Protein AF-A0A2T1DWL9-F1 (afdb_monomer)

Solvent-accessible surface area (backbone atoms only — not comparable to full-atom values): 4451 Å² total; per-residue (Å²): 132,87,80,77,88,75,91,79,67,72,90,78,58,84,62,52,27,31,32,28,37,59,58,95,94,45,64,44,83,72,46,76,30,44,58,72,61,42,50,53,49,38,70,78,35,83,58,45,46,80,42,57,78,86,78,70,60,84,79,57,77,84,73,78,91,77,129

pLDDT: mean 70.88, std 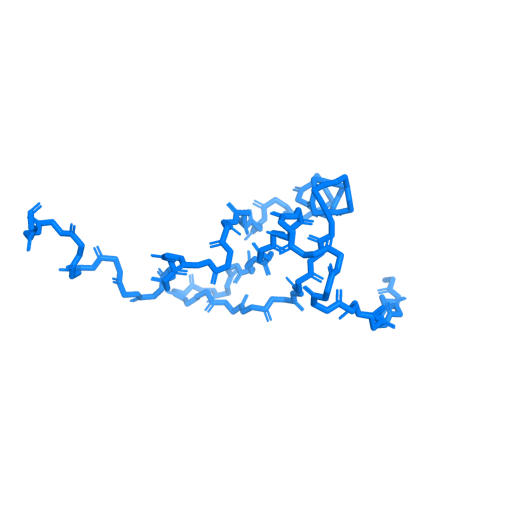16.72, range [37.28, 88.25]

Radius of gyration: 12.9 Å; Cα contacts (8 Å, |Δi|>4): 75; chains: 1; bounding box: 22×42×29 Å

Mean predicted aligned error: 10.6 Å

Sequence (67 aa):
MQHKPIAITPRDGFDLLAVWEKDGKRWYLLQLARPQSAIALAQENPHTRLVFPTSIDPNCLSKQSRQ

Secondary structure (DSSP, 8-state):
---PPPP--GGGTTS-EEEEEEETTEEEEEEEE-HHHHHHHHHH-TTEEEE-TTT--TT-TTSSS--

Structure (mmCIF, N/CA/C/O backbone):
data_AF-A0A2T1DWL9-F1
#
_entry.id   AF-A0A2T1DWL9-F1
#
loop_
_atom_site.group_PDB
_atom_site.id
_atom_site.type_symbol
_atom_site.label_atom_id
_atom_site.label_alt_id
_atom_site.label_comp_id
_atom_site.label_asym_id
_atom_site.label_entity_id
_atom_site.label_seq_id
_atom_site.pdbx_PDB_ins_code
_atom_site.Cartn_x
_atom_site.Cartn_y
_atom_site.Cartn_z
_atom_site.occupancy
_atom_site.B_iso_or_equiv
_atom_site.auth_seq_id
_atom_site.auth_comp_id
_atom_site.auth_asym_id
_atom_site.auth_atom_id
_atom_site.pdbx_PDB_model_num
ATOM 1 N N . MET A 1 1 ? -1.710 18.018 -1.468 1.00 41.94 1 MET A N 1
ATOM 2 C CA . MET A 1 1 ? -0.902 17.852 -2.695 1.00 41.94 1 MET A CA 1
ATOM 3 C C . MET A 1 1 ? -1.714 17.009 -3.670 1.00 41.94 1 MET A C 1
ATOM 5 O O . MET A 1 1 ? -2.284 16.019 -3.238 1.00 41.94 1 MET A O 1
ATOM 9 N N . GLN A 1 2 ? -1.886 17.432 -4.928 1.00 38.41 2 GLN A N 1
ATOM 10 C CA . GLN A 1 2 ? -2.620 16.637 -5.924 1.00 38.41 2 GLN A CA 1
ATOM 11 C C . GLN A 1 2 ? -1.664 15.596 -6.517 1.00 38.41 2 GLN A C 1
ATOM 13 O O . GLN A 1 2 ? -0.749 15.951 -7.258 1.00 38.41 2 GLN A O 1
ATOM 18 N N . HIS A 1 3 ? -1.847 14.322 -6.171 1.00 45.59 3 HIS A N 1
ATOM 19 C CA . HIS A 1 3 ? -1.054 13.233 -6.736 1.00 45.59 3 HIS A CA 1
ATOM 20 C C . HIS A 1 3 ? -1.542 12.947 -8.161 1.00 45.59 3 HIS A C 1
ATOM 22 O O . HIS A 1 3 ? -2.683 12.537 -8.371 1.00 45.59 3 HIS A O 1
ATOM 28 N N . LYS A 1 4 ? -0.688 13.210 -9.156 1.00 42.34 4 LYS A N 1
ATOM 29 C CA . LYS A 1 4 ? -0.956 12.839 -10.551 1.00 42.34 4 LYS A CA 1
ATOM 30 C C . LYS A 1 4 ? -0.886 11.311 -10.680 1.00 42.34 4 LYS A C 1
ATOM 32 O O . LYS A 1 4 ? 0.131 10.741 -10.286 1.00 42.34 4 LYS A O 1
ATOM 37 N N . PRO A 1 5 ? -1.904 10.647 -11.249 1.00 42.81 5 PRO A N 1
ATOM 38 C CA . PRO A 1 5 ? -1.846 9.211 -11.487 1.00 42.81 5 PRO A CA 1
ATOM 39 C C . PRO A 1 5 ? -0.778 8.885 -12.542 1.00 42.81 5 PRO A C 1
ATOM 41 O O . PRO A 1 5 ? -0.728 9.507 -13.604 1.00 42.81 5 PRO A O 1
ATOM 44 N N . ILE A 1 6 ? 0.083 7.912 -12.238 1.00 53.62 6 ILE A N 1
ATOM 45 C CA . ILE A 1 6 ? 1.121 7.394 -13.139 1.00 53.62 6 ILE A CA 1
ATOM 46 C C . ILE A 1 6 ? 0.620 6.063 -13.708 1.00 53.62 6 ILE A C 1
ATOM 48 O O . ILE A 1 6 ? 0.298 5.148 -12.952 1.00 53.62 6 ILE A O 1
ATOM 52 N N . ALA A 1 7 ? 0.557 5.942 -15.035 1.00 51.31 7 ALA A N 1
ATOM 53 C CA . ALA A 1 7 ? 0.274 4.669 -15.692 1.00 51.31 7 ALA A CA 1
ATOM 54 C C . ALA A 1 7 ? 1.534 3.792 -15.665 1.00 51.31 7 ALA A C 1
ATOM 56 O O . ALA A 1 7 ? 2.591 4.225 -16.123 1.00 51.31 7 ALA A O 1
ATOM 57 N N . ILE A 1 8 ? 1.434 2.573 -15.126 1.00 55.25 8 ILE A N 1
ATOM 58 C CA . ILE A 1 8 ? 2.565 1.642 -15.037 1.00 55.25 8 ILE A CA 1
ATOM 59 C C . ILE A 1 8 ? 2.309 0.430 -15.932 1.00 55.25 8 ILE A C 1
ATOM 61 O O . ILE A 1 8 ? 1.285 -0.240 -15.807 1.00 55.25 8 ILE A O 1
ATOM 65 N N . THR A 1 9 ? 3.249 0.147 -16.833 1.00 52.34 9 THR A N 1
ATOM 66 C CA . THR A 1 9 ? 3.194 -0.994 -17.749 1.00 52.34 9 THR A CA 1
ATOM 67 C C . THR A 1 9 ? 3.566 -2.289 -17.010 1.00 52.34 9 THR A C 1
ATOM 69 O O . THR A 1 9 ? 4.684 -2.399 -16.505 1.00 52.34 9 THR A O 1
ATOM 72 N N . PRO A 1 10 ? 2.699 -3.319 -16.977 1.00 52.06 10 PRO A N 1
ATOM 73 C CA . PRO A 1 10 ? 2.973 -4.568 -16.254 1.00 52.06 10 PRO A CA 1
ATOM 74 C C . PRO A 1 10 ? 4.148 -5.394 -16.806 1.00 52.06 10 PRO A C 1
ATOM 76 O O . PRO A 1 10 ? 4.632 -6.293 -16.128 1.00 52.06 10 PRO A O 1
ATOM 79 N N . ARG A 1 11 ? 4.616 -5.114 -18.034 1.00 53.44 11 ARG A N 1
ATOM 80 C CA . ARG A 1 11 ? 5.756 -5.818 -18.655 1.00 53.44 11 ARG A CA 1
ATOM 81 C C . ARG A 1 11 ? 7.112 -5.463 -18.043 1.00 53.44 11 ARG A C 1
ATOM 83 O O . ARG A 1 11 ? 8.038 -6.252 -18.170 1.00 53.44 11 ARG A O 1
ATOM 90 N N . ASP A 1 12 ? 7.197 -4.357 -17.312 1.00 55.72 12 ASP A N 1
ATOM 91 C CA . ASP A 1 12 ? 8.397 -3.950 -16.571 1.00 55.72 12 ASP A CA 1
ATOM 92 C C . ASP A 1 12 ? 8.346 -4.441 -15.100 1.00 55.72 12 ASP A C 1
ATOM 94 O O . ASP A 1 12 ? 8.970 -3.856 -14.207 1.00 55.72 12 ASP A O 1
ATOM 98 N N . GLY A 1 13 ? 7.470 -5.416 -14.821 1.00 53.41 13 GLY A N 1
ATOM 99 C CA . GLY A 1 13 ? 6.692 -5.515 -13.584 1.00 53.41 13 GLY A CA 1
ATOM 100 C C . GLY A 1 13 ? 7.065 -6.638 -12.622 1.00 53.41 13 GLY A C 1
ATOM 101 O O . GLY A 1 13 ? 6.191 -7.415 -12.247 1.00 53.41 13 GLY A O 1
ATOM 102 N N . PHE A 1 14 ? 8.312 -6.676 -12.150 1.00 56.56 14 PHE A N 1
ATOM 103 C CA . PHE A 1 14 ? 8.625 -7.355 -10.879 1.00 56.56 14 PHE A CA 1
ATOM 104 C C . PHE A 1 14 ? 8.710 -6.393 -9.684 1.00 56.56 14 PHE A C 1
ATOM 106 O O . PHE A 1 14 ? 8.458 -6.800 -8.554 1.00 56.56 14 PHE A O 1
ATOM 113 N N . ASP A 1 15 ? 8.931 -5.098 -9.926 1.00 74.12 15 ASP A N 1
ATOM 114 C CA . ASP A 1 15 ? 9.124 -4.110 -8.858 1.00 74.12 15 ASP A CA 1
ATOM 115 C C . ASP A 1 15 ? 7.912 -3.191 -8.719 1.00 74.12 15 ASP A C 1
ATOM 117 O O . ASP A 1 15 ? 8.001 -1.989 -8.979 1.00 74.12 15 ASP A O 1
ATOM 121 N N . LEU A 1 16 ? 6.751 -3.742 -8.374 1.00 78.94 16 LEU A N 1
ATOM 122 C CA . LEU A 1 16 ? 5.598 -2.938 -7.970 1.00 78.94 16 LEU A CA 1
ATOM 123 C C . LEU A 1 16 ? 5.235 -3.258 -6.529 1.00 78.94 16 LEU A C 1
ATOM 125 O O . LEU A 1 16 ? 5.212 -4.416 -6.126 1.00 78.94 16 LEU A O 1
ATOM 129 N N . LEU A 1 17 ? 4.941 -2.212 -5.765 1.00 82.94 17 LEU A N 1
ATOM 130 C CA . LEU A 1 17 ? 4.386 -2.283 -4.425 1.00 82.94 17 LEU A CA 1
ATOM 131 C C . LEU A 1 17 ? 2.978 -1.699 -4.446 1.00 82.94 17 LEU A C 1
ATOM 133 O O . LEU A 1 17 ? 2.729 -0.641 -5.025 1.00 82.94 17 LEU A O 1
ATOM 137 N N . ALA A 1 18 ? 2.063 -2.395 -3.790 1.00 84.38 18 ALA A N 1
ATOM 138 C CA . ALA A 1 18 ? 0.768 -1.868 -3.430 1.00 84.38 18 ALA A CA 1
ATOM 139 C C . ALA A 1 18 ? 0.895 -1.036 -2.154 1.00 84.38 18 ALA A C 1
ATOM 141 O O . ALA A 1 18 ? 1.438 -1.482 -1.140 1.00 84.38 18 ALA A O 1
ATOM 142 N N . VAL A 1 19 ? 0.392 0.188 -2.236 1.00 86.75 19 VAL A N 1
ATOM 143 C CA . VAL A 1 19 ? 0.421 1.182 -1.176 1.00 86.75 19 VAL A CA 1
ATOM 144 C C . VAL A 1 19 ? -0.992 1.294 -0.619 1.00 86.75 19 VAL A C 1
ATOM 146 O O . VAL A 1 19 ? -1.907 1.715 -1.327 1.00 86.75 19 VAL A O 1
ATOM 149 N N . TRP A 1 20 ? -1.183 0.868 0.624 1.00 88.12 20 TRP A N 1
ATOM 150 C CA . TRP A 1 20 ? -2.486 0.810 1.281 1.00 88.12 20 TRP A CA 1
ATOM 151 C C . TRP A 1 20 ? -2.575 1.843 2.383 1.00 88.12 20 TRP A C 1
ATOM 153 O O . TRP A 1 20 ? -1.686 1.901 3.223 1.00 88.12 20 TRP A O 1
ATOM 163 N N . GLU A 1 21 ? -3.664 2.590 2.438 1.00 88.12 21 GLU A N 1
ATOM 164 C CA . GLU A 1 21 ? -3.942 3.533 3.516 1.00 88.12 21 GLU A CA 1
ATOM 165 C C . GLU A 1 21 ? -4.973 2.942 4.477 1.00 88.12 21 GLU A C 1
ATOM 167 O O . GLU A 1 21 ? -5.937 2.287 4.060 1.00 88.12 21 GLU A O 1
ATOM 172 N N . LYS A 1 22 ? -4.761 3.153 5.777 1.00 86.06 22 LYS A N 1
ATOM 173 C CA . LYS A 1 22 ? -5.730 2.777 6.802 1.00 86.06 22 LYS A CA 1
ATOM 174 C C . LYS A 1 22 ? -6.687 3.929 7.074 1.00 86.06 22 LYS A C 1
ATOM 176 O O . LYS A 1 22 ? -6.274 4.948 7.614 1.00 86.06 22 LYS A O 1
ATOM 181 N N . ASP A 1 23 ? -7.971 3.691 6.836 1.00 85.56 23 ASP A N 1
ATOM 182 C CA . ASP A 1 23 ? -9.048 4.574 7.279 1.00 85.56 23 ASP A CA 1
ATOM 183 C C . ASP A 1 23 ? -9.995 3.807 8.221 1.00 85.56 23 ASP A C 1
ATOM 185 O O . ASP A 1 2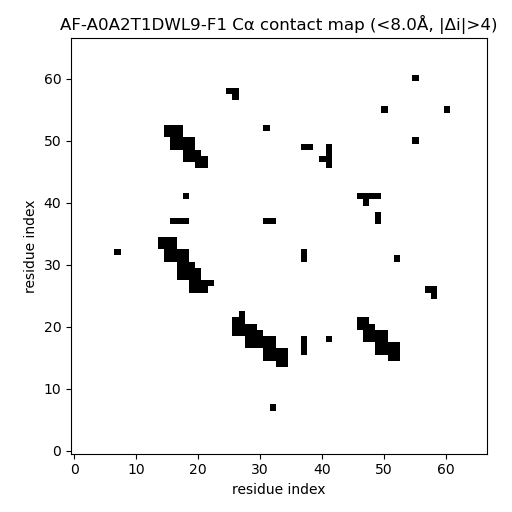3 ? -10.627 2.796 7.879 1.00 85.56 23 ASP A O 1
ATOM 189 N N . GLY A 1 24 ? -10.001 4.236 9.486 1.00 86.69 24 GLY A N 1
ATOM 190 C CA . GLY A 1 24 ? -10.684 3.563 10.586 1.00 86.69 24 GLY A CA 1
ATOM 191 C C . GLY A 1 24 ? -10.230 2.108 10.771 1.00 86.69 24 GLY A C 1
ATOM 192 O O . GLY A 1 24 ? -9.143 1.825 11.283 1.00 86.69 24 GLY A O 1
ATOM 193 N N . LYS A 1 25 ? -11.103 1.163 10.397 1.00 85.31 25 LYS A N 1
ATOM 194 C CA . LYS A 1 25 ? -10.875 -0.293 10.519 1.00 85.31 25 LYS A CA 1
ATOM 195 C C . LYS A 1 25 ? -10.538 -0.982 9.195 1.00 85.31 25 LYS A C 1
ATOM 197 O O . LYS A 1 25 ? -10.306 -2.188 9.207 1.00 85.31 25 LYS A O 1
ATOM 202 N N . ARG A 1 26 ? -10.546 -0.257 8.076 1.00 84.50 26 ARG A N 1
ATOM 203 C CA . ARG A 1 26 ? -10.375 -0.828 6.736 1.00 84.50 26 ARG A CA 1
ATOM 204 C C . ARG A 1 26 ? -9.110 -0.292 6.081 1.00 84.50 26 ARG A C 1
ATOM 206 O O . ARG A 1 26 ? -8.665 0.815 6.371 1.00 84.50 26 ARG A O 1
ATOM 213 N N . TRP A 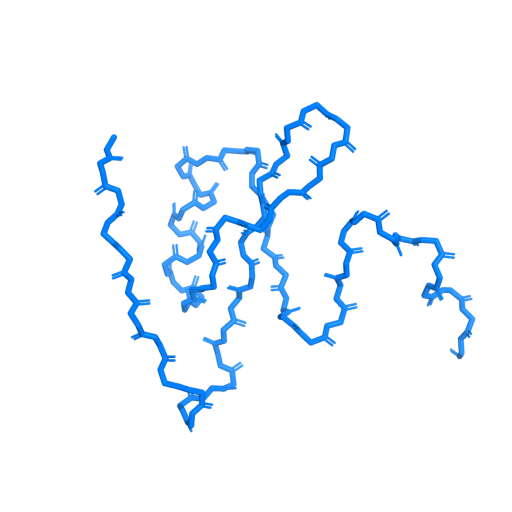1 27 ? -8.540 -1.113 5.213 1.00 86.19 27 TRP A N 1
ATOM 214 C CA . TRP A 1 27 ? -7.435 -0.743 4.345 1.00 86.19 27 TRP A CA 1
ATOM 215 C C . TRP A 1 27 ? -7.958 -0.523 2.935 1.00 86.19 27 TRP A C 1
ATOM 217 O O . TRP A 1 27 ? -8.696 -1.360 2.408 1.00 86.19 27 TRP A O 1
ATOM 227 N N . TYR A 1 28 ? -7.534 0.572 2.320 1.00 85.50 28 TYR A N 1
ATOM 228 C CA . TYR A 1 28 ? -7.895 0.921 0.953 1.00 85.50 28 T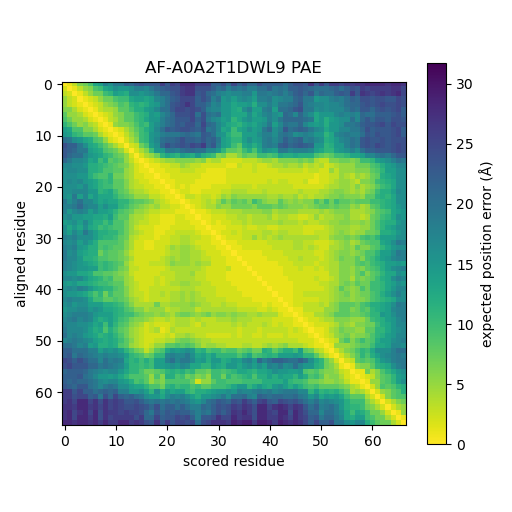YR A CA 1
ATOM 229 C C . TYR A 1 28 ? -6.632 1.027 0.110 1.00 85.50 28 TYR A C 1
ATOM 231 O O . TYR A 1 28 ? -5.614 1.551 0.566 1.00 85.50 28 TYR A O 1
ATOM 239 N N . LEU A 1 29 ? -6.678 0.488 -1.108 1.00 85.00 29 LEU A N 1
ATOM 240 C CA . LEU A 1 29 ? -5.563 0.602 -2.037 1.00 85.00 29 LEU A CA 1
ATOM 241 C C . LEU A 1 29 ? -5.496 2.048 -2.522 1.00 85.00 29 LEU A C 1
ATOM 243 O O . LEU A 1 29 ? -6.394 2.506 -3.225 1.00 85.00 29 LEU A O 1
ATOM 247 N N . LEU A 1 30 ? -4.429 2.746 -2.153 1.00 85.25 30 LEU A N 1
ATOM 248 C CA . LEU A 1 30 ? -4.199 4.123 -2.566 1.00 85.25 30 LEU A CA 1
ATOM 249 C C . LEU A 1 30 ? -3.572 4.164 -3.963 1.00 85.25 30 LEU A C 1
ATOM 251 O O . LEU A 1 30 ? -4.050 4.876 -4.841 1.00 85.25 30 LEU A O 1
ATOM 255 N N . GLN A 1 31 ? -2.508 3.383 -4.177 1.00 84.75 31 GLN A N 1
ATOM 256 C CA . GLN A 1 31 ? -1.834 3.288 -5.473 1.00 84.75 31 GLN A CA 1
ATOM 257 C C . GLN A 1 31 ? -0.976 2.023 -5.604 1.00 84.75 31 GLN A C 1
ATOM 259 O O . GLN A 1 31 ? -0.536 1.441 -4.612 1.00 84.75 31 GLN A O 1
ATOM 264 N N . LEU A 1 32 ? -0.676 1.640 -6.846 1.00 84.50 32 LEU A N 1
ATOM 265 C CA . LEU A 1 32 ? 0.451 0.767 -7.176 1.00 84.50 32 LEU A CA 1
ATOM 266 C C . LEU A 1 32 ? 1.626 1.655 -7.585 1.00 84.50 32 LEU A C 1
ATOM 268 O O . LEU A 1 32 ? 1.465 2.529 -8.434 1.00 84.50 32 LEU A O 1
ATOM 272 N N . ALA A 1 33 ? 2.795 1.450 -6.990 1.00 83.50 33 ALA A N 1
ATOM 273 C CA . ALA A 1 33 ? 3.958 2.299 -7.220 1.00 83.50 33 ALA A CA 1
ATOM 274 C C . ALA A 1 33 ? 5.257 1.488 -7.254 1.00 83.50 33 ALA A C 1
ATOM 276 O O . ALA A 1 33 ? 5.350 0.400 -6.690 1.00 83.50 33 ALA A O 1
ATOM 277 N N . ARG A 1 34 ? 6.291 2.039 -7.899 1.00 85.06 34 ARG A N 1
ATOM 278 C CA . ARG A 1 34 ? 7.659 1.508 -7.794 1.00 85.06 34 ARG A CA 1
ATOM 279 C C . ARG A 1 34 ? 8.159 1.623 -6.343 1.00 85.06 34 ARG A C 1
ATOM 281 O O . ARG A 1 34 ? 7.737 2.556 -5.655 1.00 85.06 34 ARG A O 1
ATOM 288 N N . PRO A 1 35 ? 9.082 0.756 -5.877 1.00 86.50 35 PRO A N 1
ATOM 289 C CA . PRO A 1 35 ? 9.515 0.726 -4.481 1.00 86.50 35 PRO A CA 1
ATOM 290 C C . PRO A 1 35 ? 9.950 2.082 -3.928 1.00 86.50 35 PRO A C 1
ATOM 292 O O . PRO A 1 35 ? 9.503 2.474 -2.857 1.00 86.50 35 PRO A O 1
ATOM 295 N N . GLN A 1 36 ? 10.745 2.843 -4.682 1.00 86.31 36 GLN A N 1
ATOM 296 C CA . GLN A 1 36 ? 11.218 4.157 -4.242 1.00 86.31 36 GLN A CA 1
ATOM 297 C C . GLN A 1 36 ? 10.066 5.149 -4.009 1.00 86.31 36 GLN A C 1
ATOM 299 O O . GLN A 1 36 ? 10.023 5.816 -2.979 1.00 86.31 36 GLN A O 1
ATOM 304 N N . SER A 1 37 ? 9.101 5.212 -4.929 1.00 87.50 37 SER A N 1
ATOM 305 C CA . SER A 1 37 ? 7.924 6.081 -4.803 1.00 87.50 37 SER A CA 1
ATOM 306 C C . SER A 1 37 ? 6.983 5.622 -3.687 1.00 87.50 37 SER A C 1
ATOM 308 O O . SER A 1 37 ? 6.414 6.447 -2.980 1.00 87.50 37 SER A O 1
ATOM 310 N N . ALA A 1 38 ? 6.837 4.308 -3.507 1.00 86.75 38 ALA A N 1
ATOM 311 C CA . A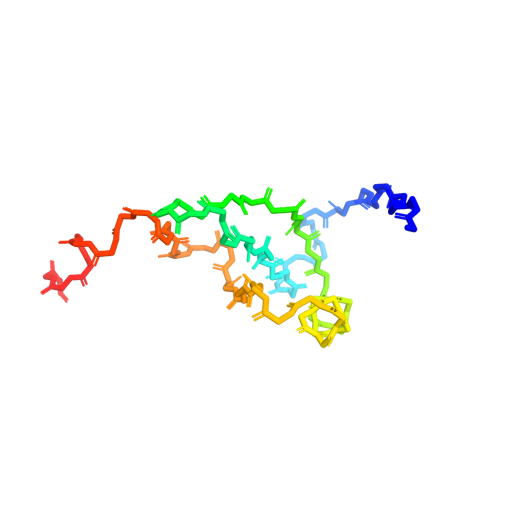LA A 1 38 ? 6.056 3.729 -2.421 1.00 86.75 38 ALA A CA 1
ATOM 312 C C . ALA A 1 38 ? 6.662 4.060 -1.044 1.00 86.75 38 ALA A C 1
ATOM 314 O O . ALA A 1 38 ? 5.932 4.452 -0.136 1.00 86.75 38 ALA A O 1
ATOM 315 N N . ILE A 1 39 ? 7.990 3.967 -0.905 1.00 85.12 39 ILE A N 1
ATOM 316 C CA . ILE A 1 39 ? 8.718 4.337 0.319 1.00 85.12 39 ILE A CA 1
ATOM 317 C C . ILE A 1 39 ? 8.555 5.827 0.619 1.00 85.12 39 ILE A C 1
ATOM 319 O O . ILE A 1 39 ? 8.214 6.169 1.749 1.00 85.12 39 ILE A O 1
ATOM 323 N N . ALA A 1 40 ? 8.738 6.699 -0.378 1.00 88.06 40 ALA A N 1
ATOM 324 C CA . ALA A 1 40 ? 8.543 8.138 -0.202 1.00 88.06 40 ALA A CA 1
ATOM 325 C C . ALA A 1 40 ? 7.122 8.453 0.296 1.00 88.06 40 ALA A C 1
ATOM 327 O O . ALA A 1 40 ? 6.946 9.195 1.259 1.00 88.06 40 ALA A O 1
ATOM 328 N N . LEU A 1 41 ? 6.104 7.806 -0.280 1.00 85.31 41 LEU A N 1
ATOM 329 C CA . LEU A 1 41 ? 4.723 8.032 0.135 1.00 85.31 41 LEU A CA 1
ATOM 330 C C . LEU A 1 41 ? 4.424 7.497 1.549 1.00 85.31 41 LEU A C 1
ATOM 332 O O . LEU A 1 41 ? 3.684 8.125 2.302 1.00 85.31 41 LEU A O 1
ATOM 336 N N . ALA A 1 42 ? 5.031 6.377 1.948 1.00 85.44 42 ALA A N 1
ATOM 337 C CA . ALA A 1 42 ? 4.916 5.864 3.315 1.00 85.44 42 ALA A CA 1
ATOM 338 C C . ALA A 1 42 ? 5.627 6.753 4.354 1.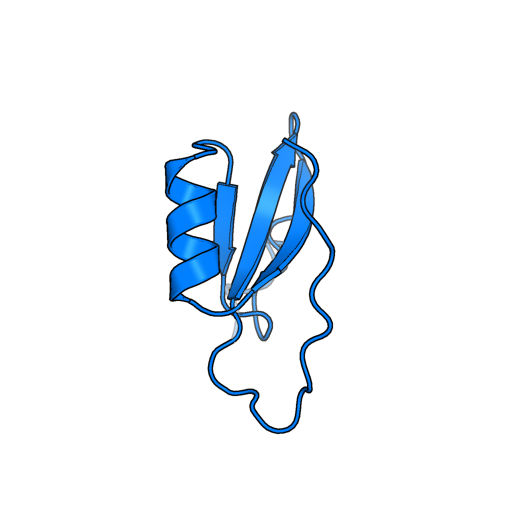00 85.44 42 ALA A C 1
ATOM 340 O O . ALA A 1 42 ? 5.228 6.771 5.516 1.00 85.44 42 ALA A O 1
ATOM 341 N N . GLN A 1 43 ? 6.665 7.493 3.952 1.00 86.75 43 GLN A N 1
ATOM 342 C CA . GLN A 1 43 ? 7.323 8.485 4.809 1.00 86.75 43 GLN A CA 1
ATOM 343 C C . GLN A 1 43 ? 6.458 9.738 5.003 1.00 86.75 43 GLN A C 1
ATOM 345 O O . GLN A 1 43 ? 6.438 10.298 6.096 1.00 86.75 43 GLN A O 1
ATOM 350 N N . GLU A 1 44 ? 5.731 10.1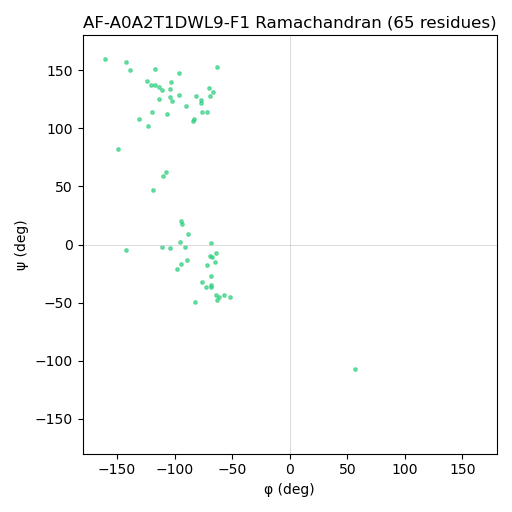61 3.966 1.00 88.25 44 GLU A N 1
ATOM 351 C CA . GLU A 1 44 ? 4.819 11.312 4.024 1.00 88.25 44 GLU A CA 1
ATOM 352 C C . GLU A 1 44 ? 3.504 10.995 4.753 1.00 88.25 44 GLU A C 1
ATOM 354 O O . GLU A 1 44 ? 2.939 11.870 5.411 1.00 88.25 44 GLU A O 1
ATOM 359 N N . ASN A 1 45 ? 3.020 9.752 4.659 1.00 83.88 45 ASN A N 1
ATOM 360 C CA . ASN A 1 45 ? 1.781 9.310 5.290 1.00 83.88 45 ASN A CA 1
ATOM 361 C C . ASN A 1 45 ? 2.025 8.107 6.229 1.00 83.88 45 ASN A C 1
ATOM 363 O O . ASN A 1 45 ? 2.102 6.961 5.769 1.00 83.88 45 ASN A O 1
ATOM 367 N N . PRO A 1 46 ? 2.081 8.323 7.558 1.00 81.56 46 PRO A N 1
ATOM 368 C CA . PRO A 1 46 ? 2.377 7.267 8.527 1.00 81.56 46 PRO A CA 1
ATOM 369 C C . PRO A 1 46 ? 1.260 6.217 8.668 1.00 81.56 46 PRO A C 1
ATOM 371 O O . PRO A 1 46 ? 1.467 5.183 9.305 1.00 81.56 46 PRO A O 1
ATOM 374 N N . HIS A 1 47 ? 0.078 6.438 8.078 1.00 86.12 47 HIS A N 1
ATOM 375 C CA . HIS A 1 47 ? -1.029 5.473 8.071 1.00 86.12 47 HIS A CA 1
ATOM 376 C C . HIS A 1 47 ? -0.974 4.491 6.895 1.00 86.12 47 HIS A C 1
ATOM 378 O O . HIS A 1 47 ? -1.910 3.712 6.686 1.00 86.12 47 HIS A O 1
ATOM 384 N N . THR A 1 48 ? 0.131 4.495 6.152 1.00 85.94 48 THR A N 1
ATOM 385 C CA . THR A 1 48 ? 0.298 3.687 4.949 1.00 85.94 48 THR A CA 1
ATOM 386 C C . THR A 1 48 ? 1.031 2.371 5.224 1.00 85.94 48 THR A C 1
ATOM 388 O O . THR A 1 48 ? 1.915 2.291 6.076 1.00 85.94 48 THR A O 1
ATOM 391 N N . ARG A 1 49 ? 0.698 1.316 4.476 1.00 83.69 49 ARG A N 1
ATOM 392 C CA . ARG A 1 49 ? 1.427 0.041 4.429 1.00 83.69 49 ARG A CA 1
ATOM 393 C C . ARG A 1 49 ? 1.833 -0.298 3.007 1.00 83.69 49 ARG A C 1
ATOM 395 O O . ARG A 1 49 ? 1.058 -0.121 2.072 1.00 83.69 49 ARG A O 1
ATOM 402 N N . LEU A 1 50 ? 3.037 -0.844 2.877 1.00 82.19 50 LEU A N 1
ATOM 403 C CA . LEU A 1 50 ? 3.589 -1.316 1.614 1.00 82.19 50 LEU A CA 1
ATOM 404 C C . LEU A 1 50 ? 3.531 -2.839 1.576 1.00 82.19 50 LEU A C 1
ATOM 406 O O . LEU A 1 50 ? 4.011 -3.496 2.499 1.00 82.19 50 LEU A O 1
ATOM 410 N N . VAL A 1 51 ? 2.949 -3.397 0.520 1.00 77.38 51 VAL A N 1
ATOM 411 C CA . VAL A 1 51 ? 2.882 -4.849 0.307 1.00 77.38 51 VAL A CA 1
ATOM 412 C C . VAL A 1 51 ? 3.152 -5.175 -1.155 1.00 77.38 51 VAL A C 1
ATOM 414 O O . VAL A 1 51 ? 2.833 -4.385 -2.041 1.00 77.38 51 VAL A O 1
ATOM 417 N N . PHE A 1 52 ? 3.712 -6.348 -1.436 1.00 72.62 52 PHE A N 1
ATOM 418 C CA . PHE A 1 52 ? 3.800 -6.817 -2.816 1.00 72.62 52 PHE A CA 1
ATOM 419 C C . PHE A 1 52 ? 2.393 -7.182 -3.333 1.00 72.62 52 PHE A C 1
ATOM 421 O O . PHE A 1 52 ? 1.639 -7.854 -2.620 1.00 72.62 52 PHE A O 1
ATOM 428 N N . PRO A 1 53 ? 2.016 -6.760 -4.555 1.00 65.38 53 PRO A N 1
ATOM 429 C CA . PRO A 1 53 ? 0.659 -6.878 -5.096 1.00 65.38 53 PRO A CA 1
ATOM 430 C C . PRO A 1 53 ? 0.206 -8.316 -5.397 1.00 65.38 53 PRO A C 1
ATOM 432 O O . PRO A 1 53 ? -0.913 -8.514 -5.857 1.00 65.38 53 PRO A O 1
ATOM 435 N N . THR A 1 54 ? 1.037 -9.326 -5.138 1.00 59.12 54 THR A N 1
ATOM 436 C CA . THR A 1 54 ? 0.757 -10.727 -5.474 1.00 59.12 54 THR A CA 1
ATOM 437 C C . THR A 1 54 ? 0.128 -11.549 -4.349 1.00 59.12 54 THR A C 1
ATOM 439 O O . THR A 1 54 ? -0.436 -12.595 -4.658 1.00 59.12 54 THR A O 1
ATOM 442 N N . SER A 1 55 ? 0.166 -11.113 -3.079 1.00 55.09 55 SER A N 1
ATOM 443 C CA . SER A 1 55 ? -0.181 -12.038 -1.980 1.00 55.09 55 SER A CA 1
ATOM 444 C C . SER A 1 55 ? -0.958 -11.483 -0.788 1.00 55.09 55 SER A C 1
ATOM 446 O O . SER A 1 55 ? -1.309 -12.284 0.069 1.00 55.09 55 SER A O 1
ATOM 448 N N . ILE A 1 56 ? -1.249 -10.184 -0.654 1.00 57.31 56 ILE A N 1
ATOM 449 C CA . ILE A 1 56 ? -1.853 -9.679 0.597 1.00 57.31 56 ILE A CA 1
ATOM 450 C C . ILE A 1 56 ? -3.070 -8.799 0.309 1.00 57.31 56 ILE A C 1
ATOM 452 O O . ILE A 1 56 ? -2.922 -7.654 -0.108 1.00 57.31 56 ILE A O 1
ATOM 456 N N . ASP A 1 57 ? -4.268 -9.321 0.596 1.00 65.31 57 ASP A N 1
ATOM 457 C CA . ASP A 1 5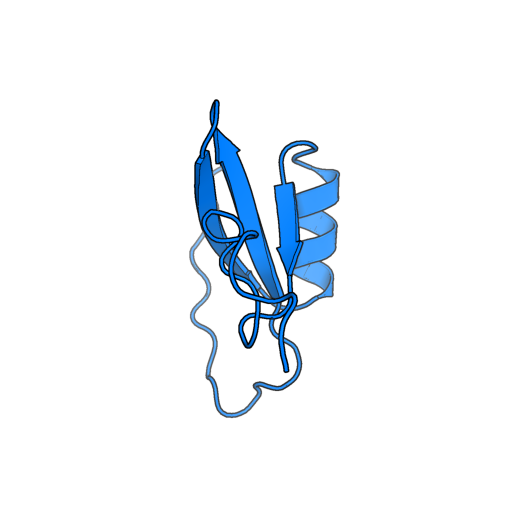7 ? -5.427 -8.484 0.923 1.00 65.31 57 ASP A CA 1
ATOM 458 C C . ASP A 1 57 ? -5.353 -8.147 2.425 1.00 65.31 57 ASP A C 1
ATOM 460 O O . ASP A 1 57 ? -5.604 -9.020 3.266 1.00 65.31 57 ASP A O 1
ATOM 464 N N . PRO A 1 58 ? -5.006 -6.902 2.802 1.00 63.81 58 PRO A N 1
ATOM 465 C CA . PRO A 1 58 ? -4.859 -6.510 4.202 1.00 63.81 58 PRO A CA 1
ATOM 466 C C . PRO A 1 58 ? -6.182 -6.503 4.983 1.00 63.81 58 PRO A C 1
ATOM 468 O O . PRO A 1 58 ? -6.153 -6.410 6.213 1.00 63.81 58 PRO A O 1
ATOM 47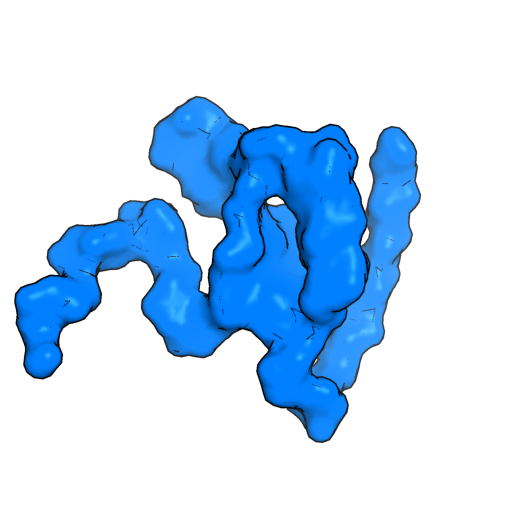1 N N . ASN A 1 59 ? -7.329 -6.626 4.308 1.00 68.75 59 ASN A N 1
ATOM 472 C CA . ASN A 1 59 ? -8.632 -6.799 4.949 1.00 68.75 59 ASN A CA 1
ATOM 473 C C . ASN A 1 59 ? -8.983 -8.282 5.199 1.00 68.75 59 ASN A C 1
ATOM 475 O O . ASN A 1 59 ? -9.879 -8.560 5.995 1.00 68.75 59 ASN A O 1
ATOM 479 N N . CYS A 1 60 ? -8.255 -9.231 4.591 1.00 65.94 60 CYS A N 1
ATOM 480 C CA . CYS A 1 60 ? -8.477 -10.680 4.699 1.00 65.94 60 CYS A CA 1
ATOM 481 C C . CYS A 1 60 ? -7.274 -11.435 5.307 1.00 65.94 60 CYS A C 1
ATOM 483 O O . CYS A 1 60 ? -6.885 -12.500 4.828 1.00 65.94 60 CYS A O 1
ATOM 485 N N . LEU A 1 61 ? -6.711 -10.935 6.415 1.00 60.94 61 LEU A N 1
ATOM 486 C CA . LEU A 1 61 ? -5.558 -11.550 7.107 1.00 60.94 61 LEU A CA 1
ATOM 487 C C . LEU A 1 61 ? -5.824 -12.958 7.696 1.00 60.94 61 LEU A C 1
ATOM 489 O O . LEU A 1 61 ? -4.902 -13.604 8.184 1.00 60.94 61 LEU A O 1
ATOM 493 N N . SER A 1 62 ? -7.066 -13.452 7.676 1.00 55.06 62 SER A N 1
ATOM 494 C CA . SER A 1 62 ? -7.484 -14.684 8.363 1.00 55.06 62 SER A CA 1
ATOM 495 C C . SER A 1 62 ? -7.384 -15.976 7.542 1.00 55.06 62 SER A C 1
ATOM 497 O O . SER A 1 62 ? -7.689 -17.040 8.077 1.00 55.06 62 SER A O 1
ATOM 499 N N . LYS A 1 63 ? -6.971 -15.932 6.266 1.00 51.66 63 LYS A N 1
ATOM 500 C CA . LYS A 1 63 ? -6.970 -17.128 5.394 1.00 51.66 63 LYS A CA 1
ATOM 501 C C . LYS A 1 63 ? -5.596 -17.677 4.995 1.00 51.66 63 LYS A C 1
ATOM 503 O O . LYS A 1 63 ? -5.552 -18.712 4.344 1.00 51.66 63 LYS A O 1
ATOM 508 N N . GLN A 1 64 ? -4.488 -17.049 5.395 1.00 49.50 64 GLN A N 1
ATOM 509 C CA . GLN A 1 64 ? -3.147 -17.455 4.937 1.00 49.50 64 GLN A CA 1
ATOM 510 C C . GLN A 1 64 ? -2.378 -18.414 5.863 1.00 49.50 64 GLN A C 1
ATOM 512 O O . GLN A 1 64 ? -1.263 -18.794 5.535 1.00 49.50 64 GLN A O 1
ATOM 517 N N . SER A 1 65 ? -2.952 -18.870 6.981 1.00 45.78 65 SER A N 1
ATOM 518 C CA . SER A 1 65 ? -2.249 -19.719 7.966 1.00 45.78 65 SER A CA 1
ATOM 519 C C . SER A 1 65 ? -2.440 -21.235 7.795 1.00 45.78 65 SER A C 1
ATOM 521 O O . SER A 1 65 ? -2.252 -21.976 8.760 1.00 45.78 65 SER A O 1
ATOM 523 N N . ARG A 1 66 ? -2.846 -21.726 6.616 1.00 42.81 66 ARG A N 1
ATOM 524 C CA . ARG A 1 66 ? -2.915 -23.174 6.332 1.00 42.81 66 ARG A CA 1
ATOM 525 C C . ARG A 1 66 ? -2.662 -23.478 4.856 1.00 42.81 66 ARG A C 1
ATOM 527 O O . ARG A 1 66 ? -3.629 -23.681 4.129 1.00 42.81 66 ARG A O 1
ATOM 534 N N . GLN A 1 67 ? -1.399 -23.541 4.447 1.00 37.28 67 GLN A N 1
ATOM 535 C CA . GLN A 1 67 ? -0.900 -24.497 3.450 1.00 37.28 67 GLN A CA 1
ATOM 536 C C . GLN A 1 67 ? 0.538 -24.855 3.803 1.00 37.28 67 GLN A C 1
ATOM 538 O O . GLN A 1 67 ? 1.277 -23.924 4.194 1.00 37.28 67 GLN A O 1
#

Nearest PDB structures (foldseek):
  6gg9-assembly1_A  TM=4.485E-01  e=5.017E+00  Pseudomonas putida
  8a36-assembly2_D  TM=4.443E-01  e=7.370E+00  Pseudomonas putida KT2440
  5j4e-assembly2_B  TM=5.305E-01  e=9.524E+00  Pseudomonas putida
  7yx0-assembly1_A  TM=3.729E-01  e=4.414E+00  Pseudomonas fluorescens
  7a6p-assembly1_B  TM=4.770E-01  e=8.933E+00  Pseudomonas putida KT2440

Foldseek 3Di:
DDDDDDDDDCVVPPFWKFKWADDPPAIDGPDIDGPVVSVVVCVVPVRIDIDDPPDDPPNPPPPPPDD